Protein AF-A0A1W9L7T3-F1 (afdb_monomer_lite)

pLDDT: mean 80.65, std 13.67, range [38.94, 96.5]

Foldseek 3Di:
DDDDDDDDDDDDDDDDDDDPPDDPVRVVVVVVVVCVVPPDDPDDDDDDDPNNCCVVVVVVVVVVVVVVLVVQLVVVCVVVVHNVVSVVLVVVLVVQLVVLVVVCVVVVHDDDPVSVVVSVVSSVVSVD

Secondary structure (DSSP, 8-state):
-------SS-------PPPTT--HHHHHHHHHHHHHHHS-TT------HHHHHHHHHHHHHHHHHHHHHHHHHHHHHHHHT-SHHHHHHHHHHHHHHHHHHHHHHHTT----HHHHHHHHHHHHHHT-

Radius of gyration: 22.48 Å; chains: 1; bounding box: 53×44×53 Å

Structure (mmCIF, N/CA/C/O backbone):
data_AF-A0A1W9L7T3-F1
#
_entry.id   AF-A0A1W9L7T3-F1
#
loop_
_atom_site.group_PDB
_atom_site.id
_atom_site.type_symbol
_atom_site.label_atom_id
_atom_site.label_alt_id
_atom_site.label_comp_id
_atom_site.label_asym_id
_atom_site.label_entity_id
_atom_site.label_seq_id
_atom_site.pdbx_PDB_ins_code
_atom_site.Cartn_x
_atom_site.Cartn_y
_atom_site.Cartn_z
_atom_site.occupancy
_atom_site.B_iso_or_equiv
_atom_site.auth_seq_id
_atom_site.auth_comp_id
_atom_site.auth_asym_id
_atom_site.auth_atom_id
_atom_site.pdbx_PDB_model_num
ATOM 1 N N . MET A 1 1 ? 22.353 5.283 -29.125 1.00 44.47 1 MET A N 1
ATOM 2 C CA . MET A 1 1 ? 23.752 5.135 -29.575 1.00 44.47 1 MET A CA 1
ATOM 3 C C . MET A 1 1 ? 24.568 4.912 -28.323 1.00 44.47 1 MET A C 1
ATOM 5 O O . MET A 1 1 ? 24.775 5.870 -27.592 1.00 44.47 1 MET A O 1
ATOM 9 N N . THR A 1 2 ? 24.916 3.668 -28.003 1.00 38.94 2 THR A N 1
ATOM 10 C CA . THR A 1 2 ? 25.624 3.390 -26.749 1.00 38.94 2 THR A CA 1
ATOM 11 C C . THR A 1 2 ? 26.573 2.213 -26.914 1.00 38.94 2 THR A C 1
ATOM 13 O O . THR A 1 2 ? 26.243 1.187 -27.500 1.00 38.94 2 THR A O 1
ATOM 16 N N . THR A 1 3 ? 27.796 2.483 -26.480 1.00 43.59 3 THR A N 1
ATOM 17 C CA . THR A 1 3 ? 29.069 1.857 -26.821 1.00 43.59 3 THR A CA 1
ATOM 18 C C . THR A 1 3 ? 29.302 0.531 -26.100 1.00 43.59 3 THR A C 1
ATOM 20 O O . THR A 1 3 ? 29.098 0.424 -24.895 1.00 43.59 3 THR A O 1
ATOM 23 N N . PHE A 1 4 ? 29.813 -0.449 -26.847 1.00 57.91 4 PHE A N 1
ATOM 24 C CA . PHE A 1 4 ? 30.222 -1.777 -26.386 1.00 57.91 4 PHE A CA 1
ATOM 25 C C . PHE A 1 4 ? 31.600 -1.721 -25.702 1.00 57.91 4 PHE A C 1
ATOM 27 O O . PHE A 1 4 ? 32.569 -1.252 -26.301 1.00 57.91 4 PHE A O 1
ATOM 34 N N . LYS A 1 5 ? 31.716 -2.245 -24.475 1.00 42.28 5 LYS A N 1
ATOM 35 C CA . LYS A 1 5 ? 33.005 -2.533 -23.824 1.00 42.28 5 LYS A CA 1
ATOM 36 C C . LYS A 1 5 ? 33.029 -3.991 -23.372 1.00 42.28 5 LYS A C 1
ATOM 38 O O . LYS A 1 5 ? 32.493 -4.346 -22.331 1.00 42.28 5 LYS A O 1
ATOM 43 N N . THR A 1 6 ? 33.663 -4.833 -24.178 1.00 50.94 6 THR A N 1
ATOM 44 C CA . THR A 1 6 ? 33.996 -6.228 -23.864 1.00 50.94 6 THR A CA 1
ATOM 45 C C . THR A 1 6 ? 35.144 -6.304 -22.852 1.00 50.94 6 THR A C 1
ATOM 47 O O . THR A 1 6 ? 36.212 -5.742 -23.090 1.00 50.94 6 THR A O 1
ATOM 50 N N . LEU A 1 7 ? 34.946 -7.044 -21.758 1.00 52.34 7 LEU A N 1
ATOM 51 C CA . LEU A 1 7 ? 35.983 -7.530 -20.831 1.00 52.34 7 LEU A CA 1
ATOM 52 C C . LEU A 1 7 ? 35.849 -9.070 -20.679 1.00 52.34 7 LEU A C 1
ATOM 54 O O . LEU A 1 7 ? 34.836 -9.636 -21.086 1.00 52.34 7 LEU A O 1
ATOM 58 N N . PRO A 1 8 ? 36.882 -9.784 -20.190 1.00 50.06 8 PRO A N 1
ATOM 59 C CA . PRO A 1 8 ? 37.462 -10.971 -20.835 1.00 50.06 8 PRO A CA 1
ATOM 60 C C . PRO A 1 8 ? 36.840 -12.319 -20.427 1.00 50.06 8 PRO A C 1
ATOM 62 O O . PRO A 1 8 ? 37.526 -13.337 -20.411 1.00 50.06 8 PRO A O 1
ATOM 65 N N . ASN A 1 9 ? 35.545 -12.358 -20.121 1.00 49.16 9 ASN A N 1
ATOM 66 C CA . ASN A 1 9 ? 34.818 -13.608 -19.909 1.00 49.16 9 ASN A CA 1
ATOM 67 C C . ASN A 1 9 ? 33.562 -13.574 -20.782 1.00 49.16 9 ASN A C 1
ATOM 69 O O . ASN A 1 9 ? 32.825 -12.598 -20.720 1.00 49.16 9 ASN A O 1
ATOM 73 N N . ARG A 1 10 ? 33.361 -14.576 -21.648 1.00 63.41 10 ARG A N 1
ATOM 74 C CA . ARG A 1 10 ? 32.355 -14.580 -22.732 1.00 63.41 10 ARG A CA 1
ATOM 75 C C . ARG A 1 10 ? 30.941 -14.254 -22.216 1.00 63.41 10 ARG A C 1
ATOM 77 O O . ARG A 1 10 ? 30.205 -15.155 -21.834 1.00 63.41 10 ARG A O 1
ATOM 84 N N . ALA A 1 11 ? 30.567 -12.980 -22.231 1.00 60.25 11 ALA A N 1
ATOM 85 C CA . ALA A 1 11 ? 29.251 -12.489 -21.854 1.00 60.25 11 ALA A CA 1
ATOM 86 C C . ALA A 1 11 ? 28.750 -11.546 -22.951 1.00 60.25 11 ALA A C 1
ATOM 88 O O . ALA A 1 11 ? 29.460 -10.636 -23.378 1.00 60.25 11 ALA A O 1
ATOM 89 N N . SER A 1 12 ? 27.534 -11.790 -23.429 1.00 63.19 12 SER A N 1
ATOM 90 C CA . SER A 1 12 ? 26.818 -10.915 -24.354 1.00 63.19 12 SER A CA 1
ATOM 91 C C . SER A 1 12 ? 25.763 -10.149 -23.562 1.00 63.19 12 SER A C 1
ATOM 93 O O . SER A 1 12 ? 24.832 -10.763 -23.041 1.00 63.19 12 SER A O 1
ATOM 95 N N . ILE A 1 13 ? 25.925 -8.831 -23.452 1.00 68.62 13 ILE A N 1
ATOM 96 C CA . ILE A 1 13 ? 24.966 -7.945 -22.782 1.00 68.62 13 ILE A CA 1
ATOM 97 C C . ILE A 1 13 ? 23.900 -7.563 -23.810 1.00 68.62 13 ILE A C 1
ATOM 99 O O . ILE A 1 13 ? 24.232 -7.172 -24.930 1.00 68.62 13 ILE A O 1
ATOM 103 N N . ILE A 1 14 ? 22.632 -7.723 -23.443 1.00 69.25 14 ILE A N 1
ATOM 104 C CA . ILE A 1 14 ? 21.483 -7.378 -24.280 1.00 69.25 14 ILE A CA 1
ATOM 105 C C . ILE A 1 14 ? 20.689 -6.315 -23.527 1.00 69.25 14 ILE A C 1
ATOM 107 O O . ILE A 1 14 ? 20.120 -6.606 -22.478 1.00 69.25 14 ILE A O 1
ATOM 111 N N . ASP A 1 15 ? 20.648 -5.105 -24.082 1.00 70.88 15 ASP A N 1
ATOM 112 C CA . ASP A 1 15 ? 19.873 -3.986 -23.551 1.00 70.88 15 ASP A CA 1
ATOM 113 C C . ASP A 1 15 ? 18.628 -3.753 -24.410 1.00 70.88 15 ASP A C 1
ATOM 115 O O . ASP A 1 15 ? 18.695 -3.729 -25.642 1.00 70.88 15 ASP A O 1
ATOM 119 N N . ALA A 1 16 ? 17.486 -3.546 -23.761 1.00 73.31 16 ALA A N 1
ATOM 120 C CA . ALA A 1 16 ? 16.221 -3.248 -24.420 1.00 73.31 16 ALA A CA 1
ATOM 121 C C . ALA A 1 16 ? 15.440 -2.201 -23.620 1.00 73.31 16 ALA A C 1
ATOM 123 O O . ALA A 1 16 ? 15.525 -2.154 -22.394 1.00 73.31 16 ALA A O 1
ATOM 124 N N . ASN A 1 17 ? 14.667 -1.365 -24.317 1.00 76.69 17 ASN A N 1
ATOM 125 C CA . ASN A 1 17 ? 13.771 -0.406 -23.677 1.00 76.69 17 ASN A CA 1
ATOM 126 C C . ASN A 1 17 ? 12.346 -0.969 -23.588 1.00 76.69 17 ASN A C 1
ATOM 128 O O . ASN A 1 17 ? 11.907 -1.717 -24.464 1.00 76.69 17 ASN A O 1
ATOM 132 N N . ILE A 1 18 ? 11.615 -0.580 -22.547 1.00 79.62 18 ILE A N 1
ATOM 133 C CA . ILE A 1 18 ? 10.247 -1.036 -22.307 1.00 79.62 18 ILE A CA 1
ATOM 134 C C . ILE A 1 18 ? 9.290 -0.212 -23.176 1.00 79.62 18 ILE A C 1
ATOM 136 O O . ILE A 1 18 ? 9.364 1.016 -23.225 1.00 79.62 18 ILE A O 1
ATOM 140 N N . THR A 1 19 ? 8.385 -0.894 -23.878 1.00 85.56 19 THR A N 1
ATOM 141 C CA . THR A 1 19 ? 7.332 -0.241 -24.673 1.00 85.56 19 THR A CA 1
ATOM 142 C C . THR A 1 19 ? 6.246 0.328 -23.744 1.00 85.56 19 THR A C 1
ATOM 144 O O . THR A 1 19 ? 5.916 -0.329 -22.752 1.00 85.56 19 THR A O 1
ATOM 147 N N . PRO A 1 20 ? 5.651 1.507 -24.035 1.00 73.31 20 PRO A N 1
ATOM 148 C CA . PRO A 1 20 ? 4.568 2.065 -23.225 1.00 73.31 20 PRO A CA 1
ATOM 149 C C . PRO A 1 20 ? 3.424 1.060 -23.034 1.00 73.31 20 PRO A C 1
ATOM 151 O O . PRO A 1 20 ? 2.946 0.475 -24.003 1.00 73.31 20 PRO A O 1
ATOM 154 N N . GLY A 1 21 ? 2.992 0.864 -21.787 1.00 77.50 21 GLY A N 1
ATOM 155 C CA . GLY A 1 21 ? 1.936 -0.091 -21.427 1.00 77.50 21 GLY A CA 1
ATOM 156 C C . GLY A 1 21 ? 2.425 -1.434 -20.874 1.00 77.50 21 GLY A C 1
ATOM 157 O O . GLY A 1 21 ? 1.601 -2.192 -20.376 1.00 77.50 21 GLY A O 1
ATOM 158 N N . TYR A 1 22 ? 3.732 -1.710 -20.891 1.00 79.75 22 TYR A N 1
ATOM 159 C CA . TYR A 1 22 ? 4.323 -2.885 -20.241 1.00 79.75 22 TYR A CA 1
ATOM 160 C C . TYR A 1 22 ? 5.144 -2.484 -19.018 1.00 79.75 22 TYR A C 1
ATOM 162 O O . TYR A 1 22 ? 5.758 -1.415 -18.994 1.00 79.75 22 TYR A O 1
ATOM 170 N N . THR A 1 23 ? 5.164 -3.337 -17.995 1.00 85.00 23 THR A N 1
ATOM 171 C CA . THR A 1 23 ? 5.995 -3.113 -16.810 1.00 85.00 23 THR A CA 1
ATOM 172 C C . THR A 1 23 ? 7.383 -3.728 -16.986 1.00 85.00 23 THR A C 1
ATOM 174 O O . THR A 1 23 ? 7.592 -4.640 -17.789 1.00 85.00 23 THR A O 1
ATOM 177 N N . LEU A 1 24 ? 8.350 -3.256 -16.195 1.00 79.94 24 LEU A N 1
ATOM 178 C CA . LEU A 1 24 ? 9.678 -3.873 -16.118 1.00 79.94 24 LEU A CA 1
ATOM 179 C C . LEU A 1 24 ? 9.582 -5.359 -15.734 1.00 79.94 24 LEU A C 1
ATOM 181 O O . LEU A 1 24 ? 10.323 -6.180 -16.266 1.00 79.94 24 LEU A O 1
ATOM 185 N N . SER A 1 25 ? 8.639 -5.721 -14.861 1.00 79.62 25 SER A N 1
ATOM 186 C CA . SER A 1 25 ? 8.395 -7.112 -14.467 1.00 79.62 25 SER A CA 1
ATOM 187 C C . SER A 1 25 ? 7.945 -7.981 -15.643 1.00 79.62 25 SER A C 1
ATOM 189 O O . SER A 1 25 ? 8.455 -9.090 -15.800 1.00 79.62 25 SER A O 1
ATOM 191 N N . ASP A 1 26 ? 7.057 -7.467 -16.499 1.00 82.94 26 ASP A N 1
ATOM 192 C CA . ASP A 1 26 ? 6.583 -8.184 -17.691 1.00 82.94 26 ASP A CA 1
ATOM 193 C C . ASP A 1 26 ? 7.714 -8.399 -18.699 1.00 82.94 26 ASP A C 1
ATOM 195 O O . ASP A 1 26 ? 7.871 -9.491 -19.246 1.00 82.94 26 ASP A O 1
ATOM 199 N N . ALA A 1 27 ? 8.542 -7.371 -18.908 1.00 82.06 27 ALA A N 1
ATOM 200 C CA . ALA A 1 27 ? 9.699 -7.447 -19.793 1.00 82.06 27 ALA A CA 1
ATOM 201 C C . ALA A 1 27 ? 10.725 -8.482 -19.301 1.00 82.06 27 ALA A C 1
ATOM 203 O O . ALA A 1 27 ? 11.224 -9.281 -20.095 1.00 82.06 27 ALA A O 1
ATOM 204 N N . LEU A 1 28 ? 10.996 -8.520 -17.991 1.00 80.44 28 LEU A N 1
ATOM 205 C CA . LEU A 1 28 ? 11.888 -9.510 -17.387 1.00 80.44 28 LEU A CA 1
ATOM 206 C C . LEU A 1 28 ? 11.336 -10.932 -17.502 1.00 80.44 28 LEU A C 1
ATOM 208 O O . LEU A 1 28 ? 12.069 -11.833 -17.901 1.00 80.44 28 LEU A O 1
ATOM 212 N N . ALA A 1 29 ? 10.046 -11.135 -17.226 1.00 82.19 29 ALA A N 1
ATOM 213 C CA . ALA A 1 29 ? 9.403 -12.440 -17.363 1.00 82.19 29 ALA A CA 1
ATOM 214 C C . ALA A 1 29 ? 9.403 -12.935 -18.820 1.00 82.19 29 ALA A C 1
ATOM 216 O O . ALA A 1 29 ? 9.649 -14.112 -19.089 1.00 82.19 29 ALA A O 1
ATOM 217 N N . PHE A 1 30 ? 9.165 -12.034 -19.775 1.00 82.12 30 PHE A N 1
ATOM 218 C CA . PHE A 1 30 ? 9.217 -12.342 -21.200 1.00 82.12 30 PHE A CA 1
ATOM 219 C C . PHE A 1 30 ? 10.635 -12.698 -21.658 1.00 82.12 30 PHE A C 1
ATOM 221 O O . PHE A 1 30 ? 10.826 -13.678 -22.379 1.00 82.12 30 PHE A O 1
ATOM 228 N N . MET A 1 31 ? 11.637 -11.949 -21.194 1.00 78.25 31 MET A N 1
ATOM 229 C CA . MET A 1 31 ? 13.044 -12.215 -21.485 1.00 78.25 31 MET A CA 1
ATOM 230 C C . MET A 1 31 ? 13.501 -13.557 -20.899 1.00 78.25 31 MET A C 1
ATOM 232 O O . MET A 1 31 ? 14.135 -14.333 -21.605 1.00 78.25 31 MET A O 1
ATOM 236 N N . GLU A 1 32 ? 13.121 -13.877 -19.658 1.00 78.44 32 GLU A N 1
ATOM 237 C CA . GLU A 1 32 ? 13.380 -15.178 -19.019 1.00 78.44 32 GLU A CA 1
ATOM 238 C C . GLU A 1 32 ? 12.732 -16.329 -19.816 1.00 78.44 32 GLU A C 1
ATOM 240 O O . GLU A 1 32 ? 13.341 -17.377 -20.038 1.00 78.44 32 GLU A O 1
ATOM 245 N N . LYS A 1 33 ? 11.508 -16.116 -20.321 1.00 81.38 33 LYS A N 1
ATOM 246 C CA . LYS A 1 33 ? 10.778 -17.089 -21.145 1.00 81.38 33 LYS A CA 1
ATOM 247 C C . LYS A 1 33 ? 11.416 -17.307 -22.517 1.00 81.38 33 LYS A C 1
ATOM 249 O O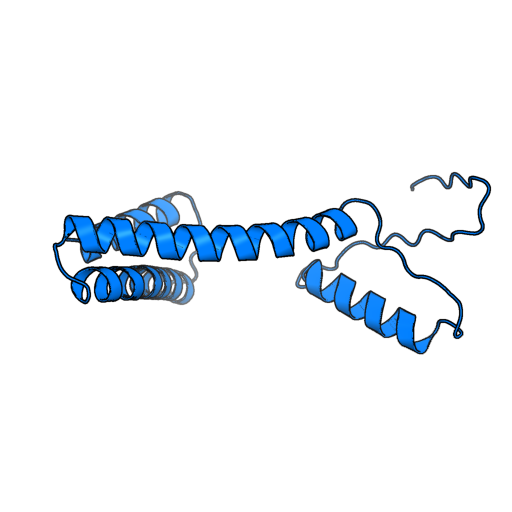 . LYS A 1 33 ? 11.448 -18.435 -22.997 1.00 81.38 33 LYS A O 1
ATOM 254 N N . ILE A 1 34 ? 11.916 -16.264 -23.177 1.00 78.62 34 ILE A N 1
ATOM 255 C CA . ILE A 1 34 ? 12.670 -16.429 -24.430 1.00 78.62 34 ILE A CA 1
ATOM 256 C C . ILE A 1 34 ? 14.000 -17.114 -24.141 1.00 78.62 34 ILE A C 1
ATOM 258 O O . ILE A 1 34 ? 14.390 -18.028 -24.868 1.00 78.62 34 ILE A O 1
ATOM 262 N N . ALA A 1 35 ? 14.669 -16.711 -23.061 1.00 71.56 35 ALA A N 1
ATOM 263 C CA . ALA A 1 35 ? 15.962 -17.256 -22.708 1.00 71.56 35 ALA A CA 1
ATOM 264 C C . ALA A 1 35 ? 15.888 -18.771 -22.471 1.00 71.56 35 ALA A C 1
ATOM 266 O O . ALA A 1 35 ? 16.725 -19.505 -22.982 1.00 71.56 35 ALA A O 1
ATOM 267 N N . SER A 1 36 ? 14.846 -19.261 -21.796 1.00 71.56 36 SER A N 1
ATOM 268 C CA . SER A 1 36 ? 14.652 -20.700 -21.579 1.00 71.56 36 SER A CA 1
ATOM 269 C C . SER A 1 36 ? 14.324 -21.500 -22.847 1.00 71.56 36 SER A C 1
ATOM 271 O O . SER A 1 36 ? 14.609 -22.693 -22.888 1.00 71.56 36 SER A O 1
ATOM 273 N N . ASN A 1 37 ? 13.763 -20.870 -23.887 1.00 73.81 37 ASN A N 1
ATOM 274 C CA . ASN A 1 37 ? 13.430 -21.535 -25.155 1.00 73.81 37 ASN A CA 1
ATOM 275 C C . ASN A 1 37 ? 14.574 -21.516 -26.180 1.00 73.81 37 ASN A C 1
ATOM 277 O O . ASN A 1 37 ? 14.636 -22.390 -27.040 1.00 73.81 37 ASN A O 1
ATOM 281 N N . VAL A 1 38 ? 15.451 -20.510 -26.125 1.00 73.06 38 VAL A N 1
ATOM 282 C CA . VAL A 1 38 ? 16.485 -20.279 -27.148 1.00 73.06 38 VAL A CA 1
ATOM 283 C C . VAL A 1 38 ? 17.884 -20.680 -26.664 1.00 73.06 38 VAL A C 1
ATOM 285 O O . VAL A 1 38 ? 18.740 -20.991 -27.494 1.00 73.06 38 VAL A O 1
ATOM 288 N N . LEU A 1 39 ? 18.152 -20.699 -25.350 1.00 65.31 39 LEU A N 1
ATOM 289 C CA . LEU A 1 39 ? 19.497 -21.001 -24.848 1.00 65.31 39 LEU A CA 1
ATOM 290 C C . LEU A 1 39 ? 19.729 -22.517 -24.670 1.00 65.31 39 LEU A C 1
ATOM 292 O O . LEU A 1 39 ? 18.922 -23.197 -24.035 1.00 65.31 39 LEU A O 1
ATOM 296 N N . PRO A 1 40 ? 20.868 -23.055 -25.151 1.00 57.97 40 PRO A N 1
ATOM 297 C CA . PRO A 1 40 ? 21.259 -24.440 -24.911 1.00 57.97 40 PRO A CA 1
ATOM 298 C C . PRO A 1 40 ? 21.600 -24.691 -23.432 1.00 57.97 40 PRO A C 1
ATOM 300 O O . PRO A 1 40 ? 22.144 -23.818 -22.741 1.00 57.97 40 PRO A O 1
ATOM 303 N N . ALA A 1 41 ? 21.308 -25.912 -22.965 1.00 51.59 41 ALA A N 1
ATOM 304 C CA . ALA A 1 41 ? 21.549 -26.378 -21.599 1.00 51.59 41 ALA A CA 1
ATOM 305 C C . ALA A 1 41 ? 23.038 -26.239 -21.226 1.00 51.59 41 ALA A C 1
ATOM 307 O O . ALA A 1 41 ? 23.882 -27.004 -21.685 1.00 51.59 41 ALA A O 1
ATOM 308 N N . GLY A 1 42 ? 23.361 -25.223 -20.422 1.00 57.41 42 GLY A N 1
ATOM 309 C CA . GLY A 1 42 ? 24.736 -24.876 -20.037 1.00 57.41 42 GLY A CA 1
ATOM 310 C C . GLY A 1 42 ? 25.027 -23.373 -20.022 1.00 57.41 42 GLY A C 1
ATOM 311 O O . GLY A 1 42 ? 26.050 -22.956 -19.484 1.00 57.41 42 GLY A O 1
ATOM 312 N N . THR A 1 43 ? 24.128 -22.544 -20.560 1.00 56.56 43 THR A N 1
ATOM 313 C CA . THR A 1 43 ? 24.272 -21.080 -20.530 1.00 56.56 43 THR A CA 1
ATOM 314 C C . THR A 1 43 ? 23.660 -20.497 -19.253 1.00 56.56 43 THR A C 1
ATOM 316 O O . THR A 1 43 ? 22.493 -20.737 -18.956 1.00 56.56 43 THR A O 1
ATOM 319 N N . ARG A 1 44 ? 24.437 -19.718 -18.490 1.00 55.09 44 ARG A N 1
ATOM 320 C CA . ARG A 1 44 ? 23.976 -19.055 -17.261 1.00 55.09 44 ARG A CA 1
ATOM 321 C C . ARG A 1 44 ? 23.518 -17.633 -17.582 1.00 55.09 44 ARG A C 1
ATOM 323 O O . ARG A 1 44 ? 24.338 -16.789 -17.933 1.00 55.09 44 ARG A O 1
ATOM 330 N N . THR A 1 45 ? 22.222 -17.374 -17.464 1.00 64.06 45 THR A N 1
ATOM 331 C CA . THR A 1 45 ? 21.657 -16.025 -17.550 1.00 64.06 45 THR A CA 1
ATOM 332 C C . THR A 1 45 ? 21.848 -15.310 -16.215 1.00 64.06 45 THR A C 1
ATOM 334 O O . THR A 1 45 ? 21.607 -15.872 -15.147 1.00 64.06 45 THR A O 1
ATOM 337 N N . THR A 1 46 ? 22.314 -14.066 -16.264 1.00 63.12 46 THR A N 1
ATOM 338 C CA . THR A 1 46 ? 22.445 -13.204 -15.086 1.00 63.12 46 THR A CA 1
ATOM 339 C C . THR A 1 46 ? 21.816 -11.866 -15.431 1.00 63.12 46 THR A C 1
ATOM 341 O O . THR A 1 46 ? 22.121 -11.295 -16.475 1.00 63.12 46 THR A O 1
ATOM 344 N N . LEU A 1 47 ? 20.923 -11.384 -14.567 1.00 67.06 47 LEU A N 1
ATOM 345 C CA . LEU A 1 47 ? 20.412 -10.020 -14.645 1.00 67.06 47 LEU A CA 1
ATOM 346 C C . LEU A 1 47 ? 21.499 -9.065 -14.150 1.00 67.06 47 LEU A C 1
ATOM 348 O O . LEU A 1 47 ? 22.135 -9.345 -13.132 1.00 67.06 47 LEU A O 1
ATOM 352 N N . ASP A 1 48 ? 21.681 -7.948 -14.843 1.00 71.56 48 ASP A N 1
ATOM 353 C CA . ASP A 1 48 ? 22.619 -6.896 -14.451 1.00 71.56 48 ASP A CA 1
ATOM 354 C C . ASP A 1 48 ? 21.884 -5.579 -14.153 1.00 71.56 48 ASP A C 1
ATOM 356 O O . ASP A 1 48 ? 20.716 -5.399 -14.522 1.00 71.56 48 ASP A O 1
ATOM 360 N N . GLY A 1 49 ? 22.556 -4.677 -13.437 1.00 77.69 49 GLY A N 1
ATOM 361 C CA . GLY A 1 49 ? 22.076 -3.332 -13.121 1.00 77.69 49 GLY A CA 1
ATOM 362 C C . GLY A 1 49 ? 20.678 -3.286 -12.487 1.00 77.69 49 GLY A C 1
ATOM 363 O O . GLY A 1 49 ? 20.378 -4.000 -11.528 1.00 77.69 49 GLY A O 1
ATOM 364 N N . GLN A 1 50 ? 19.810 -2.437 -13.049 1.00 72.12 50 GLN A N 1
ATOM 365 C CA . GLN A 1 50 ? 18.470 -2.123 -12.527 1.00 72.12 50 GLN A CA 1
ATOM 366 C C . GLN A 1 50 ? 17.548 -3.347 -12.419 1.00 72.12 50 GLN A C 1
ATOM 368 O O . GLN A 1 50 ? 16.744 -3.443 -11.497 1.00 72.12 50 GLN A O 1
ATOM 373 N N . SER A 1 51 ? 17.680 -4.318 -13.322 1.00 75.44 51 SER A N 1
ATOM 374 C CA . SER A 1 51 ? 16.870 -5.543 -13.320 1.00 75.44 51 SER A CA 1
ATOM 375 C C . SER A 1 51 ? 17.220 -6.471 -12.157 1.00 75.44 51 SER A C 1
ATOM 377 O O . SER A 1 51 ? 16.347 -7.120 -11.577 1.00 75.44 51 SER A O 1
ATOM 379 N N . ARG A 1 52 ? 18.508 -6.526 -11.795 1.00 78.56 52 ARG A N 1
ATOM 380 C CA . ARG A 1 52 ? 18.985 -7.279 -10.633 1.00 78.56 52 ARG A CA 1
ATOM 381 C C . ARG A 1 52 ? 18.552 -6.608 -9.337 1.00 78.56 52 ARG A C 1
ATOM 383 O O . ARG A 1 52 ? 18.002 -7.288 -8.473 1.00 78.56 52 ARG A O 1
ATOM 390 N N . GLU A 1 53 ? 18.745 -5.294 -9.235 1.00 79.69 53 GLU A N 1
ATOM 391 C CA . GLU A 1 53 ? 18.298 -4.513 -8.079 1.00 79.69 53 GLU A CA 1
ATOM 392 C C . GLU A 1 53 ? 16.786 -4.612 -7.886 1.00 79.69 53 GLU A C 1
ATOM 394 O O . GLU A 1 53 ? 16.338 -4.788 -6.758 1.00 79.69 53 GLU A O 1
ATOM 399 N N . PHE A 1 54 ? 15.997 -4.594 -8.964 1.00 80.38 54 PHE A N 1
ATOM 400 C CA . PHE A 1 54 ? 14.550 -4.792 -8.901 1.00 80.38 54 PHE A CA 1
ATOM 401 C C . PHE A 1 54 ? 14.185 -6.152 -8.288 1.00 80.38 54 PHE A C 1
ATOM 403 O O . PHE A 1 54 ? 13.284 -6.237 -7.453 1.00 80.38 54 PHE A O 1
ATOM 410 N N . ARG A 1 55 ? 14.911 -7.219 -8.651 1.00 80.12 55 ARG A N 1
ATOM 411 C CA . ARG A 1 55 ? 14.653 -8.571 -8.137 1.00 80.12 55 ARG A CA 1
ATOM 412 C C . ARG A 1 55 ? 15.098 -8.747 -6.683 1.00 80.12 55 ARG A C 1
ATOM 414 O O . ARG A 1 55 ? 14.341 -9.292 -5.884 1.00 80.12 55 ARG A O 1
ATOM 421 N N . GLU A 1 56 ? 16.297 -8.283 -6.335 1.00 82.31 56 GLU A N 1
ATOM 422 C CA . GLU A 1 56 ? 16.826 -8.358 -4.961 1.00 82.31 56 GLU A CA 1
ATOM 423 C C . GLU A 1 56 ? 16.044 -7.438 -4.001 1.00 82.31 56 GLU A C 1
ATOM 425 O O . GLU A 1 56 ? 15.657 -7.850 -2.901 1.00 82.31 56 GLU A O 1
ATOM 430 N N . SER A 1 57 ? 15.731 -6.215 -4.437 1.00 84.56 57 SER A N 1
ATOM 431 C CA . SER A 1 57 ? 14.943 -5.264 -3.647 1.00 84.56 57 SER A CA 1
ATOM 432 C C . SER A 1 57 ? 13.500 -5.721 -3.512 1.00 84.56 57 SER A C 1
ATOM 434 O O . SER A 1 57 ? 12.950 -5.620 -2.424 1.00 84.56 57 SER A O 1
ATOM 436 N N . GLY A 1 58 ? 12.892 -6.277 -4.565 1.00 82.94 58 GLY A N 1
ATOM 437 C CA . GLY A 1 58 ? 11.510 -6.756 -4.523 1.00 82.94 58 GLY A CA 1
ATOM 438 C C . GLY A 1 58 ? 11.269 -7.768 -3.399 1.00 82.94 58 GLY A C 1
ATOM 439 O O . GLY A 1 58 ? 10.321 -7.620 -2.632 1.00 82.94 58 GLY A O 1
ATOM 440 N N . GLN A 1 59 ? 12.164 -8.747 -3.231 1.00 81.56 59 GLN A N 1
ATOM 441 C CA . GLN A 1 59 ? 12.045 -9.736 -2.154 1.00 81.56 59 GLN A CA 1
ATOM 442 C C . GLN A 1 59 ? 12.212 -9.106 -0.763 1.00 81.56 59 GLN A C 1
ATOM 444 O O . GLN A 1 59 ? 11.424 -9.385 0.144 1.00 81.56 59 GLN A O 1
ATOM 449 N N . THR A 1 60 ? 13.216 -8.243 -0.599 1.00 88.12 60 THR A N 1
ATOM 450 C CA . THR A 1 60 ? 13.481 -7.565 0.679 1.00 88.12 60 THR A CA 1
ATOM 451 C C . THR A 1 60 ? 12.337 -6.622 1.062 1.0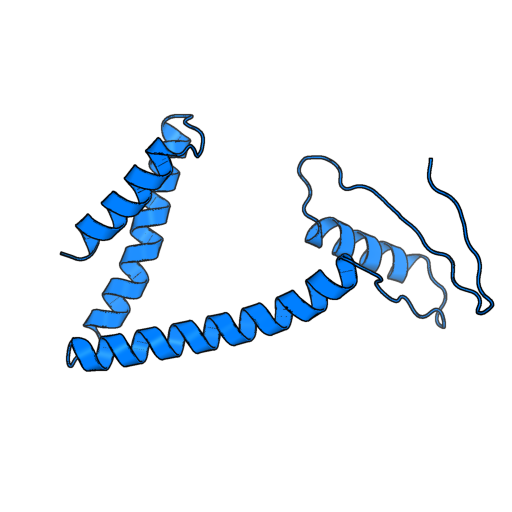0 88.12 60 THR A C 1
ATOM 453 O O . THR A 1 60 ? 11.942 -6.569 2.225 1.00 88.12 60 THR A O 1
ATOM 456 N N . LEU A 1 61 ? 11.761 -5.927 0.079 1.00 92.00 61 LEU A N 1
ATOM 457 C CA . LEU A 1 61 ? 10.605 -5.047 0.239 1.00 92.00 61 LEU A CA 1
ATOM 458 C C . LEU A 1 61 ? 9.350 -5.818 0.645 1.00 92.00 61 LEU A C 1
ATOM 460 O O . LEU A 1 61 ? 8.629 -5.369 1.527 1.00 92.00 61 LEU A O 1
ATOM 464 N N . ILE A 1 62 ? 9.082 -6.980 0.042 1.00 90.44 62 ILE A N 1
ATOM 465 C CA . ILE A 1 62 ? 7.918 -7.796 0.420 1.00 90.44 62 ILE A CA 1
ATOM 466 C C . ILE A 1 62 ? 8.052 -8.274 1.869 1.00 90.44 62 ILE A C 1
ATOM 468 O O . ILE A 1 62 ? 7.097 -8.166 2.638 1.00 90.44 62 ILE A O 1
ATOM 472 N N . LEU A 1 63 ? 9.234 -8.759 2.265 1.00 92.56 63 LEU A N 1
ATOM 473 C CA . LEU A 1 63 ? 9.474 -9.202 3.640 1.00 92.56 63 LEU A CA 1
ATOM 474 C C . LEU A 1 63 ? 9.301 -8.049 4.635 1.00 92.56 63 LEU A C 1
ATOM 476 O O . LEU A 1 63 ? 8.606 -8.209 5.639 1.00 92.56 63 LEU A O 1
ATOM 480 N N . SER A 1 64 ? 9.900 -6.888 4.358 1.00 95.44 64 SER A N 1
ATOM 481 C CA . SER A 1 64 ? 9.800 -5.727 5.246 1.00 95.44 64 SER A CA 1
ATOM 482 C C . SER A 1 64 ? 8.378 -5.173 5.319 1.00 95.44 64 SER A C 1
ATOM 484 O O . SER A 1 64 ? 7.941 -4.793 6.401 1.00 95.44 64 SER A O 1
ATOM 486 N N . LEU A 1 65 ? 7.624 -5.196 4.217 1.00 94.06 65 LEU A N 1
ATOM 487 C CA . LEU A 1 65 ? 6.224 -4.778 4.174 1.00 94.06 65 LEU A CA 1
ATOM 488 C C . LEU A 1 65 ? 5.333 -5.690 5.024 1.00 94.06 65 LEU A C 1
ATOM 490 O O . LEU A 1 65 ? 4.538 -5.191 5.816 1.00 94.06 65 LEU A O 1
ATOM 494 N N . VAL A 1 66 ? 5.492 -7.013 4.920 1.00 94.44 66 VAL A N 1
ATOM 495 C CA . VAL A 1 66 ? 4.753 -7.966 5.767 1.00 94.44 66 VAL A CA 1
ATOM 496 C C . VAL A 1 66 ? 5.100 -7.759 7.241 1.00 94.44 66 VAL A C 1
ATOM 498 O O . VAL A 1 66 ? 4.205 -7.702 8.084 1.00 94.44 66 VAL A O 1
ATOM 501 N N . LEU A 1 67 ? 6.384 -7.589 7.558 1.00 96.50 67 LEU A N 1
ATOM 502 C CA . LEU A 1 67 ? 6.829 -7.365 8.930 1.00 96.50 67 LEU A CA 1
ATOM 503 C C . LEU A 1 67 ? 6.295 -6.038 9.497 1.00 96.50 67 LEU A C 1
ATOM 505 O O . LEU A 1 67 ? 5.824 -5.997 10.632 1.00 96.50 67 LEU A O 1
ATOM 509 N N . ALA A 1 68 ? 6.305 -4.971 8.695 1.00 94.81 68 ALA A N 1
ATOM 510 C CA . ALA A 1 68 ? 5.750 -3.671 9.059 1.00 94.81 68 ALA A CA 1
ATOM 511 C C . ALA A 1 68 ? 4.231 -3.731 9.268 1.00 94.81 68 ALA A C 1
ATOM 513 O O . ALA A 1 68 ? 3.732 -3.162 10.234 1.00 94.81 68 ALA A O 1
ATOM 514 N N . LEU A 1 69 ? 3.497 -4.452 8.414 1.00 92.00 69 LEU A N 1
ATOM 515 C CA . LEU A 1 69 ? 2.055 -4.652 8.569 1.00 92.00 69 LEU A CA 1
ATOM 516 C C . LEU A 1 69 ? 1.715 -5.370 9.879 1.00 92.00 69 LEU A C 1
ATOM 518 O O . LEU A 1 69 ? 0.825 -4.926 10.601 1.00 92.00 69 LEU A O 1
ATOM 522 N N . ILE A 1 70 ? 2.453 -6.434 10.214 1.00 94.44 70 ILE A N 1
ATOM 523 C CA . ILE A 1 70 ? 2.302 -7.133 11.498 1.00 94.44 70 ILE A CA 1
ATOM 524 C C . ILE A 1 70 ? 2.588 -6.173 12.656 1.00 94.44 70 ILE A C 1
ATOM 526 O O . ILE A 1 70 ? 1.823 -6.118 13.617 1.00 94.44 70 ILE A O 1
ATOM 530 N N . PHE A 1 71 ? 3.664 -5.391 12.562 1.00 95.06 71 PHE A N 1
ATOM 531 C CA . PHE A 1 71 ? 4.041 -4.447 13.609 1.00 95.06 71 PHE A CA 1
ATOM 532 C C . PHE A 1 71 ? 2.970 -3.369 13.830 1.00 95.06 71 PHE A C 1
ATOM 534 O O . PHE A 1 71 ? 2.556 -3.144 14.965 1.00 95.06 71 PHE A O 1
ATOM 541 N N . ILE A 1 72 ? 2.460 -2.757 12.758 1.00 92.75 72 ILE A N 1
ATOM 542 C CA . ILE A 1 72 ? 1.371 -1.774 12.825 1.00 92.75 72 ILE A CA 1
ATOM 543 C C . ILE A 1 72 ? 0.119 -2.408 13.438 1.00 92.75 72 ILE A C 1
ATOM 545 O O . ILE A 1 72 ? -0.482 -1.818 14.330 1.00 92.75 72 ILE A O 1
ATOM 549 N N . TYR A 1 73 ? -0.250 -3.622 13.020 1.00 91.94 73 TYR A N 1
ATOM 550 C CA . TYR A 1 73 ? -1.395 -4.333 13.585 1.00 91.94 73 TYR A CA 1
ATOM 551 C C . TYR A 1 73 ? -1.257 -4.547 15.099 1.00 91.94 73 TYR A C 1
ATOM 553 O O . TYR A 1 73 ? -2.199 -4.269 15.838 1.00 91.94 73 TYR A O 1
ATOM 561 N N . LEU A 1 74 ? -0.088 -4.985 15.578 1.00 93.50 74 LEU A N 1
ATOM 562 C CA . LEU A 1 74 ? 0.161 -5.180 17.009 1.00 93.50 74 LEU A CA 1
ATOM 563 C C . LEU A 1 74 ? 0.115 -3.863 17.792 1.00 93.50 74 LEU A C 1
ATOM 565 O O . LEU A 1 74 ? -0.470 -3.819 18.873 1.00 93.50 74 LEU A O 1
ATOM 569 N N . VAL A 1 75 ? 0.683 -2.787 17.240 1.00 93.44 75 VAL A N 1
ATOM 570 C CA . VAL A 1 75 ? 0.628 -1.449 17.851 1.00 93.44 75 VAL A CA 1
ATOM 571 C C . VAL A 1 75 ? -0.816 -0.960 17.956 1.00 93.44 75 VAL A C 1
ATOM 573 O O . VAL A 1 75 ? -1.216 -0.466 19.007 1.00 93.44 75 VAL A O 1
ATOM 576 N N . LEU A 1 76 ? -1.624 -1.147 16.911 1.00 91.44 76 LEU A N 1
ATOM 577 C CA . LEU A 1 76 ? -3.044 -0.799 16.938 1.00 91.44 76 LEU A CA 1
ATOM 578 C C . LEU A 1 76 ? -3.831 -1.687 17.914 1.00 91.44 76 LEU A C 1
ATOM 580 O O . LEU A 1 76 ? -4.681 -1.174 18.635 1.00 91.44 76 LEU A O 1
ATOM 584 N N . CYS A 1 77 ? -3.537 -2.990 17.996 1.00 91.12 77 CYS A N 1
ATOM 585 C CA . CYS A 1 77 ? -4.141 -3.877 19.001 1.00 91.12 77 CYS A CA 1
ATOM 586 C C . CYS A 1 77 ? -3.865 -3.380 20.420 1.00 91.12 77 CYS A C 1
ATOM 588 O O . CYS A 1 77 ? -4.775 -3.352 21.244 1.00 91.12 77 CYS A O 1
ATOM 590 N N . ALA A 1 78 ? -2.629 -2.955 20.688 1.00 92.38 78 ALA A N 1
ATOM 591 C CA . ALA A 1 78 ? -2.254 -2.373 21.970 1.00 92.38 78 ALA A CA 1
ATOM 592 C C . ALA A 1 78 ? -2.939 -1.016 22.213 1.00 92.38 78 ALA A C 1
ATOM 594 O O . ALA A 1 78 ? -3.341 -0.736 23.336 1.00 92.38 78 ALA A O 1
ATOM 595 N N . GLN A 1 79 ? -3.111 -0.189 21.175 1.00 92.12 79 GLN A N 1
ATOM 596 C CA . GLN A 1 79 ? -3.766 1.119 21.279 1.00 92.12 79 GLN A CA 1
ATOM 597 C C . GLN A 1 79 ? -5.272 1.017 21.558 1.00 92.12 79 GLN A C 1
ATOM 599 O O . GLN A 1 79 ? -5.802 1.803 22.338 1.00 92.12 79 GLN A O 1
ATOM 604 N N . PHE A 1 80 ? -5.961 0.078 20.908 1.00 87.75 80 PHE A N 1
ATOM 605 C CA . PHE A 1 80 ? -7.408 -0.115 21.039 1.00 87.75 80 PHE A CA 1
ATOM 606 C C . PHE A 1 80 ? -7.798 -1.146 22.104 1.00 87.75 80 PHE A C 1
ATOM 608 O O . PHE A 1 80 ? -8.990 -1.400 22.271 1.00 87.75 80 PHE A O 1
ATOM 615 N N . GLU A 1 81 ? -6.819 -1.774 22.766 1.00 89.12 81 GLU A N 1
ATOM 616 C CA . GLU A 1 81 ? -7.010 -2.883 23.717 1.00 89.12 81 GLU A CA 1
ATOM 617 C C . GLU A 1 81 ? -7.899 -4.016 23.151 1.00 89.12 81 GLU A C 1
ATOM 619 O O . GLU A 1 81 ? -8.619 -4.716 23.859 1.00 89.12 81 GLU A O 1
ATOM 624 N N . SER A 1 82 ? -7.892 -4.182 21.828 1.00 87.56 82 SER A N 1
ATOM 625 C CA . SER A 1 82 ? -8.830 -5.033 21.098 1.00 87.56 82 SER A CA 1
ATOM 626 C C . SER A 1 82 ? -8.175 -5.574 19.840 1.00 87.56 82 SER A C 1
ATOM 628 O O . SER A 1 82 ? -7.494 -4.846 19.122 1.00 87.56 82 SER A O 1
ATOM 630 N N . PHE A 1 83 ? -8.420 -6.849 19.540 1.00 86.19 83 PHE A N 1
ATOM 631 C CA . PHE A 1 83 ? -7.902 -7.511 18.339 1.00 86.19 83 PHE A CA 1
ATOM 632 C C . PHE A 1 83 ? -8.789 -7.295 17.104 1.00 86.19 83 PHE A C 1
ATOM 634 O O . PHE A 1 83 ? -8.320 -7.410 15.977 1.00 86.19 83 PHE A O 1
ATOM 641 N N . MET A 1 84 ? -10.070 -6.959 17.292 1.00 89.31 84 MET A N 1
ATOM 642 C CA . MET A 1 84 ? -11.014 -6.806 16.176 1.00 89.31 84 MET A CA 1
ATOM 643 C C . MET A 1 84 ? -10.992 -5.395 15.588 1.00 89.31 84 MET A C 1
ATOM 645 O O . MET A 1 84 ? -11.025 -5.240 14.368 1.00 89.31 84 MET A O 1
ATOM 649 N N . SER A 1 85 ? -10.886 -4.363 16.430 1.00 89.69 85 SER A N 1
ATOM 650 C CA . SER A 1 85 ? -10.889 -2.962 15.980 1.00 89.69 85 SER A CA 1
ATOM 651 C C . SER A 1 85 ? -9.757 -2.642 14.981 1.00 89.69 85 SER A C 1
ATOM 653 O O . SER A 1 85 ? -10.039 -2.050 13.938 1.00 89.69 85 SER A O 1
ATOM 655 N N . PRO A 1 86 ? -8.500 -3.081 15.204 1.00 89.38 86 PRO A N 1
ATOM 656 C CA . PRO A 1 86 ? -7.396 -2.884 14.260 1.00 89.38 86 PRO A CA 1
ATOM 657 C C . PRO A 1 86 ? -7.608 -3.572 12.917 1.00 89.38 86 PRO A C 1
ATOM 659 O O . PRO A 1 86 ? -7.260 -3.014 11.879 1.00 89.38 86 PRO A O 1
ATOM 662 N N . LEU A 1 87 ? -8.188 -4.776 12.929 1.00 89.50 87 LEU A N 1
ATOM 663 C CA . LEU A 1 87 ? -8.461 -5.542 11.716 1.00 89.50 87 LEU A CA 1
ATOM 664 C C . LEU A 1 87 ? -9.473 -4.799 10.840 1.00 89.50 87 LEU A C 1
ATOM 666 O O . LEU A 1 87 ? -9.259 -4.661 9.636 1.00 89.50 87 LEU A O 1
ATOM 670 N N . VAL A 1 88 ? -10.530 -4.254 11.453 1.00 89.69 88 VAL A N 1
ATOM 671 C CA . VAL A 1 88 ? -11.525 -3.434 10.750 1.00 89.69 88 VAL A CA 1
ATOM 672 C C . VAL A 1 88 ? -10.862 -2.216 10.109 1.00 89.69 88 VAL A C 1
ATOM 674 O O . VAL A 1 88 ? -11.044 -2.007 8.916 1.00 89.69 88 VAL A O 1
ATOM 677 N N . ILE A 1 89 ? -10.041 -1.461 10.846 1.00 88.06 89 ILE A N 1
ATOM 678 C CA . ILE A 1 89 ? -9.350 -0.270 10.315 1.00 88.06 89 ILE A CA 1
ATOM 679 C C . ILE A 1 89 ? -8.422 -0.636 9.149 1.00 88.06 89 ILE A C 1
ATOM 681 O O . ILE A 1 89 ? -8.430 0.012 8.103 1.00 88.06 89 ILE A O 1
ATOM 685 N N . MET A 1 90 ? -7.640 -1.705 9.300 1.00 89.25 90 MET A N 1
ATOM 686 C CA . MET A 1 90 ? -6.707 -2.155 8.270 1.00 89.25 90 MET A CA 1
ATOM 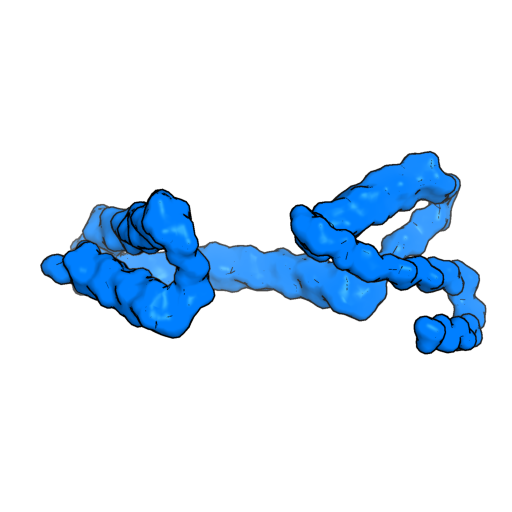687 C C . MET A 1 90 ? -7.421 -2.605 6.985 1.00 89.25 90 MET A C 1
ATOM 689 O O . MET A 1 90 ? -6.836 -2.519 5.908 1.00 89.25 90 MET A O 1
ATOM 693 N N . LEU A 1 91 ? -8.682 -3.042 7.078 1.00 90.62 91 LEU A N 1
ATOM 694 C CA . LEU A 1 91 ? -9.510 -3.412 5.930 1.00 90.62 91 LEU A CA 1
ATOM 695 C C . LEU A 1 91 ? -10.272 -2.214 5.336 1.00 90.62 91 LEU A C 1
ATOM 697 O O . LEU A 1 91 ? -10.412 -2.114 4.116 1.00 90.62 9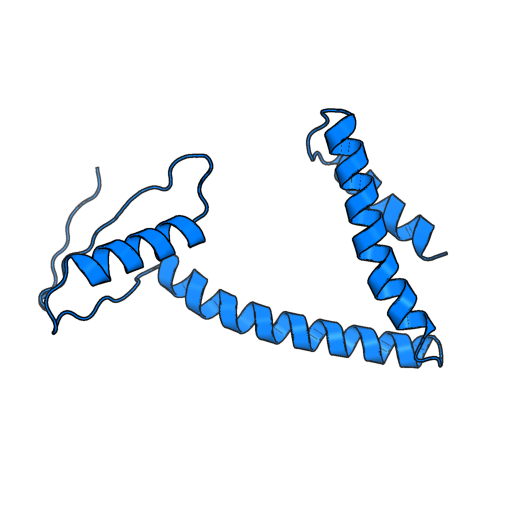1 LEU A O 1
ATOM 701 N N . THR A 1 92 ? -10.752 -1.287 6.169 1.00 90.31 92 THR A N 1
ATOM 702 C CA . THR A 1 92 ? -11.533 -0.126 5.715 1.00 90.31 92 THR A CA 1
ATOM 703 C C . THR A 1 92 ? -10.675 0.910 5.000 1.00 90.31 92 THR A C 1
ATOM 705 O O . THR A 1 92 ? -11.142 1.496 4.028 1.00 90.31 92 THR A O 1
ATOM 708 N N . VAL A 1 93 ? -9.416 1.108 5.406 1.00 90.19 93 VAL A N 1
ATOM 709 C CA . VAL A 1 93 ? -8.487 2.047 4.750 1.00 90.19 93 VAL A CA 1
ATOM 710 C C . VAL A 1 93 ? -8.249 1.715 3.263 1.00 90.19 93 VAL A C 1
ATOM 712 O O . VAL A 1 93 ? -8.516 2.579 2.422 1.00 90.19 93 VAL A O 1
ATOM 715 N N . PRO A 1 94 ? -7.799 0.502 2.874 1.00 90.12 94 PRO A N 1
ATOM 716 C CA . PRO A 1 94 ? -7.607 0.160 1.464 1.00 90.12 94 PRO A CA 1
ATOM 717 C C . PRO A 1 94 ? -8.928 0.135 0.687 1.00 90.12 94 PRO A C 1
ATOM 719 O O . PRO A 1 94 ? -8.954 0.513 -0.486 1.00 90.12 94 PRO A O 1
ATOM 722 N N . LEU A 1 95 ? -10.038 -0.242 1.329 1.00 92.12 95 LEU A N 1
ATOM 723 C CA . LEU A 1 95 ? -11.364 -0.183 0.716 1.00 92.12 95 LEU A CA 1
ATOM 724 C C . LEU A 1 95 ? -11.781 1.265 0.400 1.00 92.12 95 LEU A C 1
ATOM 726 O O . LEU A 1 95 ? -12.240 1.545 -0.707 1.00 92.12 95 LEU A O 1
ATOM 730 N N . ALA A 1 96 ? -11.557 2.198 1.327 1.00 90.62 96 ALA A N 1
ATOM 731 C CA . ALA A 1 96 ? -11.843 3.619 1.151 1.00 90.62 96 ALA A CA 1
ATOM 732 C C . ALA A 1 96 ? -10.976 4.249 0.054 1.00 90.62 96 ALA A C 1
ATOM 734 O O . ALA A 1 96 ? -11.489 4.962 -0.810 1.00 90.62 96 ALA A O 1
ATOM 735 N N . MET A 1 97 ? -9.675 3.933 0.037 1.00 90.81 97 MET A N 1
ATOM 736 C CA . MET A 1 97 ? -8.774 4.365 -1.034 1.00 90.81 97 MET A CA 1
ATOM 737 C C . MET A 1 97 ? -9.229 3.833 -2.394 1.00 90.81 97 MET A C 1
ATOM 739 O O . MET A 1 97 ? -9.259 4.587 -3.363 1.00 90.81 97 MET A O 1
ATOM 743 N N . THR A 1 98 ? -9.635 2.563 -2.465 1.00 92.81 98 THR A N 1
ATOM 744 C CA . THR A 1 98 ? -10.135 1.956 -3.706 1.00 92.81 98 THR A CA 1
ATOM 745 C C . THR A 1 98 ? -11.412 2.648 -4.179 1.00 92.81 98 THR A C 1
ATOM 747 O O . THR A 1 98 ? -11.517 2.978 -5.356 1.00 92.81 98 THR A O 1
ATOM 750 N N . GLY A 1 99 ? -12.353 2.950 -3.277 1.00 91.81 99 GLY A N 1
ATOM 751 C CA . GLY A 1 99 ? -13.570 3.698 -3.607 1.00 91.81 99 GLY A CA 1
ATOM 752 C C . GLY A 1 99 ? -13.283 5.109 -4.131 1.00 91.81 99 GLY A C 1
ATOM 753 O O . GLY A 1 99 ? -13.868 5.534 -5.126 1.00 91.81 99 GLY A O 1
ATOM 754 N N . ALA A 1 100 ? -12.331 5.815 -3.522 1.00 90.69 100 ALA A N 1
ATOM 755 C CA . ALA A 1 100 ? -11.923 7.143 -3.970 1.00 90.69 100 ALA A CA 1
ATOM 756 C C . ALA A 1 100 ? -11.189 7.113 -5.327 1.00 90.69 100 ALA A C 1
ATOM 758 O O . ALA A 1 100 ? -11.442 7.958 -6.188 1.00 90.69 100 ALA A O 1
ATOM 759 N N . LEU A 1 101 ? -10.335 6.111 -5.564 1.00 92.62 101 LEU A N 1
ATOM 760 C CA . LEU A 1 101 ? -9.710 5.884 -6.872 1.00 92.62 101 LEU A CA 1
ATOM 761 C C . LEU A 1 101 ? -10.747 5.526 -7.943 1.00 92.62 101 LEU A C 1
ATOM 763 O O . LEU A 1 101 ? -10.673 6.026 -9.064 1.00 92.62 101 LEU A O 1
ATOM 767 N N . LEU A 1 102 ? -11.744 4.711 -7.596 1.00 93.06 102 LEU A N 1
ATOM 768 C CA . LEU A 1 102 ? -12.838 4.344 -8.491 1.00 93.06 102 LEU A CA 1
ATOM 769 C C . LEU A 1 102 ? -13.678 5.576 -8.859 1.00 93.06 102 LEU A C 1
ATOM 771 O O . LEU A 1 102 ? -14.001 5.771 -10.028 1.00 93.06 102 LEU A O 1
ATOM 775 N N . ALA A 1 103 ? -13.958 6.462 -7.901 1.00 90.56 103 ALA A N 1
ATOM 776 C CA . ALA A 1 103 ? -14.642 7.725 -8.168 1.00 90.56 103 ALA A CA 1
ATOM 777 C C . ALA A 1 103 ? -13.845 8.636 -9.122 1.00 90.56 103 ALA A C 1
ATOM 779 O O . ALA A 1 103 ? -14.424 9.233 -10.035 1.00 90.56 103 ALA A O 1
ATOM 780 N N . LEU A 1 104 ? -12.516 8.714 -8.968 1.00 91.44 104 LEU A N 1
ATOM 781 C CA . LEU A 1 104 ? -11.648 9.438 -9.908 1.00 91.44 104 LEU A CA 1
ATOM 782 C C . LEU A 1 104 ? -11.701 8.833 -11.311 1.00 91.44 104 LEU A C 1
ATOM 784 O O . LEU A 1 104 ? -11.846 9.574 -12.287 1.00 91.44 104 LEU A O 1
ATOM 788 N N . TYR A 1 105 ? -11.651 7.503 -11.398 1.00 90.88 105 TYR A N 1
ATOM 789 C CA . TYR A 1 105 ? -11.745 6.773 -12.657 1.00 90.88 105 TYR A CA 1
ATOM 790 C C . TYR A 1 105 ? -13.080 7.033 -13.373 1.00 90.88 105 TYR A C 1
ATOM 792 O O . TYR A 1 105 ? -13.088 7.373 -14.555 1.00 90.88 105 TYR A O 1
ATOM 800 N N . LEU A 1 106 ? -14.206 6.977 -12.650 1.00 92.81 106 LEU A N 1
ATOM 801 C CA . LEU A 1 106 ? -15.532 7.292 -13.197 1.00 92.81 106 LEU A CA 1
ATOM 802 C C . LEU A 1 106 ? -15.645 8.745 -13.671 1.00 92.81 106 LEU A C 1
ATOM 804 O O . LEU A 1 106 ? -16.290 9.020 -14.679 1.00 92.81 106 LEU A O 1
ATOM 808 N N . THR A 1 107 ? -14.983 9.672 -12.979 1.00 90.44 107 THR A N 1
ATOM 809 C CA . THR A 1 107 ? -14.992 11.102 -13.326 1.00 90.44 107 THR A CA 1
ATOM 810 C C . THR A 1 107 ? -13.978 11.442 -14.432 1.00 90.44 107 THR A C 1
ATOM 812 O O . THR A 1 107 ? -13.809 12.614 -14.763 1.00 90.44 107 THR A O 1
ATOM 815 N N . GLN A 1 108 ? -13.279 10.447 -15.005 1.00 89.00 108 GLN A N 1
ATOM 816 C CA . GLN A 1 108 ? -12.214 10.634 -16.006 1.00 89.00 108 GLN A CA 1
ATOM 817 C C . GLN A 1 108 ? -11.136 11.633 -15.542 1.00 89.00 108 GLN A C 1
ATOM 819 O O . GLN A 1 108 ? -10.530 12.354 -16.336 1.00 89.00 108 GLN A O 1
ATOM 824 N N . LYS A 1 109 ? -10.909 11.707 -14.225 1.00 86.50 109 LYS A N 1
ATOM 825 C CA . LYS A 1 109 ? -9.901 12.577 -13.620 1.00 86.50 109 LYS A CA 1
ATOM 826 C C . LYS A 1 109 ? -8.631 11.779 -13.389 1.00 86.50 109 LYS A C 1
ATOM 828 O O . LYS A 1 109 ? -8.661 10.642 -12.929 1.00 86.50 109 LYS A O 1
ATOM 833 N N . THR A 1 110 ? -7.503 12.399 -13.695 1.00 88.56 110 THR A N 1
ATOM 834 C CA . THR A 1 110 ? -6.191 11.812 -13.445 1.00 88.56 110 THR A CA 1
ATOM 835 C C . THR A 1 110 ? -5.760 12.036 -12.001 1.00 88.56 110 THR A C 1
ATOM 837 O O . THR A 1 110 ? -6.272 12.913 -11.298 1.00 88.56 110 THR A O 1
ATOM 840 N N . LEU A 1 111 ? -4.788 11.237 -11.563 1.00 90.62 111 LEU A N 1
ATOM 841 C CA . LEU A 1 111 ? -4.176 11.391 -10.254 1.00 90.62 111 LEU A CA 1
ATOM 842 C C . LEU A 1 111 ? -3.280 12.643 -10.258 1.00 90.62 111 LEU A C 1
ATOM 844 O O . LEU A 1 111 ? -2.176 12.639 -10.796 1.00 90.62 111 LEU A O 1
ATOM 848 N N . ASN A 1 112 ? -3.784 13.732 -9.688 1.00 91.62 112 ASN A N 1
ATOM 849 C CA . ASN A 1 112 ? -3.081 15.002 -9.504 1.00 91.62 112 ASN A CA 1
ATOM 850 C C . ASN A 1 112 ? -2.963 15.368 -8.012 1.00 91.62 112 ASN A C 1
ATOM 852 O O . ASN A 1 112 ? -3.559 14.713 -7.155 1.00 91.62 112 ASN A O 1
ATOM 856 N N . VAL A 1 113 ? -2.235 16.444 -7.696 1.00 92.44 113 VAL A N 1
ATOM 857 C CA . VAL A 1 113 ? -2.005 16.889 -6.305 1.00 92.44 113 VAL A CA 1
ATOM 858 C C . VAL A 1 113 ? -3.323 17.123 -5.548 1.00 92.44 113 VAL A C 1
ATOM 860 O O . VAL A 1 113 ? -3.453 16.708 -4.400 1.00 92.44 113 VAL A O 1
ATOM 863 N N . TYR A 1 114 ? -4.344 17.700 -6.193 1.00 90.75 114 TYR A N 1
ATOM 864 C CA . TYR A 1 114 ? -5.659 17.901 -5.568 1.00 90.75 114 TYR A CA 1
ATOM 865 C C . TYR A 1 114 ? -6.359 16.579 -5.234 1.00 90.75 114 TYR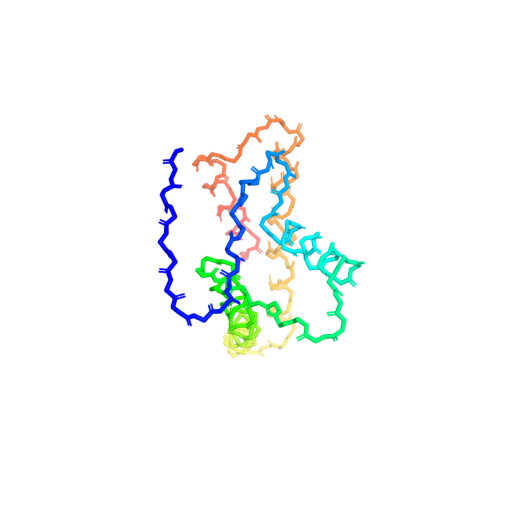 A C 1
ATOM 867 O O . TYR A 1 114 ? -6.915 16.420 -4.151 1.00 90.75 114 TYR A O 1
ATOM 875 N N . SER A 1 115 ? -6.309 15.608 -6.144 1.00 91.12 115 SER A N 1
ATOM 876 C CA . SER A 1 115 ? -6.891 14.284 -5.932 1.00 91.12 115 SER A CA 1
ATOM 877 C C . SER A 1 115 ? -6.140 13.480 -4.867 1.00 91.12 115 SER A C 1
ATOM 879 O O . SER A 1 115 ? -6.764 12.730 -4.126 1.00 91.12 115 SER A O 1
ATOM 881 N N . GLN A 1 116 ? -4.827 13.688 -4.717 1.00 92.62 116 GLN A N 1
ATOM 882 C CA . GLN A 1 116 ? -4.031 13.092 -3.641 1.00 92.62 116 GLN A CA 1
ATOM 883 C C . GLN A 1 116 ? -4.440 13.649 -2.275 1.00 92.62 116 GLN A C 1
ATOM 885 O O . GLN A 1 116 ? -4.637 12.878 -1.340 1.00 92.62 116 GLN A O 1
ATOM 890 N N . ILE A 1 117 ? -4.651 14.967 -2.169 1.00 92.00 117 ILE A N 1
ATOM 891 C CA . ILE A 1 117 ? -5.194 15.586 -0.948 1.00 92.00 117 ILE A CA 1
ATOM 892 C C . ILE A 1 117 ? -6.583 15.009 -0.635 1.00 92.00 117 ILE A C 1
ATOM 894 O O . ILE A 1 117 ? -6.861 14.663 0.512 1.00 92.00 117 ILE A O 1
ATOM 898 N N . GLY A 1 118 ? -7.434 14.838 -1.653 1.00 89.38 118 GLY A N 1
ATOM 899 C CA . GLY A 1 118 ? -8.746 14.199 -1.507 1.00 89.38 118 GLY A CA 1
ATOM 900 C C . GLY A 1 118 ? -8.670 12.745 -1.026 1.00 89.38 118 GLY A C 1
ATOM 901 O O . GLY A 1 118 ? -9.440 12.349 -0.151 1.00 89.38 118 GLY A O 1
ATOM 902 N N . LEU A 1 119 ? -7.716 11.959 -1.536 1.00 91.00 119 LEU A N 1
ATOM 903 C CA . LEU A 1 119 ? -7.464 10.588 -1.081 1.00 91.00 119 LEU A CA 1
ATOM 904 C C . LEU A 1 119 ? -7.046 10.552 0.396 1.00 91.00 119 LEU A C 1
ATOM 906 O O . LEU A 1 119 ? -7.599 9.767 1.162 1.00 91.00 119 LEU A O 1
ATOM 910 N N . VAL A 1 120 ? -6.138 11.438 0.816 1.00 89.88 120 VAL A N 1
ATOM 911 C CA . VAL A 1 120 ? -5.702 11.549 2.221 1.00 89.88 120 VAL A CA 1
ATOM 912 C C . VAL A 1 120 ? -6.860 11.960 3.134 1.00 89.88 120 VAL A C 1
ATOM 914 O O . VAL A 1 120 ? -7.061 11.360 4.189 1.00 89.88 120 VAL A O 1
ATOM 917 N N . MET A 1 121 ? -7.668 12.940 2.716 1.00 90.00 121 MET A N 1
ATOM 918 C CA . MET A 1 121 ? -8.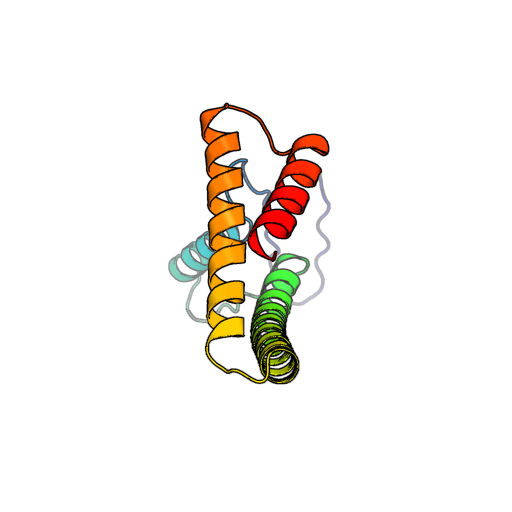854 13.367 3.465 1.00 90.00 121 MET A CA 1
ATOM 919 C C . MET A 1 121 ? -9.881 12.232 3.598 1.00 90.00 121 MET A C 1
ATOM 921 O O . MET A 1 121 ? -10.464 12.057 4.666 1.00 90.00 121 MET A O 1
ATOM 925 N N . SER A 1 122 ? -10.067 11.432 2.544 1.00 87.31 122 SER A N 1
ATOM 926 C CA . SER A 1 122 ? -11.003 10.299 2.547 1.00 87.31 122 SER A CA 1
ATOM 927 C C . SER A 1 122 ? -10.614 9.236 3.575 1.00 87.31 122 SER A C 1
ATOM 929 O O . SER A 1 122 ? -11.481 8.714 4.271 1.00 87.31 122 SER A O 1
ATOM 931 N N . VAL A 1 123 ? -9.314 8.957 3.725 1.00 86.75 123 VAL A N 1
ATOM 932 C CA . VAL A 1 123 ? -8.814 8.052 4.773 1.00 86.75 123 VAL A CA 1
ATOM 933 C C . VAL A 1 123 ? -9.110 8.619 6.165 1.00 86.75 123 VAL A C 1
ATOM 935 O O . VAL A 1 123 ? -9.610 7.892 7.018 1.00 86.75 123 VAL A O 1
ATOM 938 N N . GLY A 1 124 ? -8.886 9.920 6.382 1.00 83.50 124 GLY A N 1
ATOM 939 C CA . GLY A 1 124 ? -9.139 10.569 7.674 1.00 83.50 124 GLY A CA 1
ATOM 940 C C . GLY A 1 124 ? -10.610 10.567 8.113 1.00 83.50 124 GLY A C 1
ATOM 941 O O . GLY A 1 124 ? -10.888 10.502 9.310 1.00 83.50 124 GLY A O 1
ATOM 942 N N . LEU A 1 125 ? -11.555 10.602 7.165 1.00 84.06 125 LEU A N 1
ATOM 943 C CA . LEU A 1 125 ? -12.991 10.504 7.456 1.00 84.06 125 LEU A CA 1
ATOM 944 C C . LEU A 1 125 ? -13.421 9.097 7.890 1.00 84.06 125 LEU A C 1
ATOM 946 O O . LEU A 1 125 ? -14.349 8.971 8.678 1.00 84.06 125 LEU A O 1
ATOM 950 N N . VAL A 1 126 ? -12.758 8.051 7.394 1.00 80.94 126 VAL A N 1
ATOM 951 C CA . VAL A 1 126 ? -13.089 6.647 7.706 1.00 80.94 126 VAL A CA 1
ATOM 952 C C . VAL A 1 126 ? -12.566 6.212 9.077 1.00 80.94 126 VAL A C 1
ATOM 954 O O . VAL A 1 126 ? -13.075 5.256 9.656 1.00 80.94 126 VAL A O 1
ATOM 957 N N . THR A 1 127 ? -11.560 6.905 9.609 1.00 69.94 127 THR A N 1
ATOM 958 C CA . THR A 1 127 ? -10.902 6.569 10.882 1.00 69.94 127 THR A CA 1
ATOM 959 C C . THR A 1 127 ? -11.464 7.308 12.104 1.00 69.94 127 THR A C 1
ATOM 961 O O . THR A 1 127 ? -10.859 7.226 13.172 1.00 69.94 127 THR A O 1
ATOM 964 N N . LYS A 1 128 ? -12.557 8.067 11.957 1.00 62.06 128 LYS A N 1
ATOM 965 C CA . LYS A 1 128 ? -13.202 8.825 13.042 1.00 62.06 128 LYS A CA 1
ATOM 966 C C . LYS A 1 128 ? -14.482 8.136 13.498 1.00 62.06 128 LYS A C 1
ATOM 968 O O . LYS A 1 128 ? -14.698 8.113 14.728 1.00 62.06 128 LYS A O 1
#

Sequence (128 aa):
MTTFKTLPNRASIIDANITPGYTLSDALAFMEKIASNVLPAGTRTTLDGQSREFRESGQTLILSLVLALIFIYLVLCAQFESFMSPLVIMLTVPLAMTGALLALYLTQKTLNVYSQIGLVMSVGLVTK